Protein AF-A0A645HYC4-F1 (afdb_monomer)

Solvent-accessible surface area (backbone atoms only — not comparable to full-atom values): 3352 Å² total; per-residue (Å²): 134,59,71,64,59,56,50,51,50,51,53,20,51,52,50,15,51,48,42,57,76,39,56,71,75,43,68,84,46,60,71,71,54,35,64,54,46,70,39,41,67,50,32,16,51,52,49,34,53,50,45,64,62,70,60,55,86,80,128

Radius of gyration: 12.38 Å; Cα contacts (8 Å, |Δi|>4): 41; chains: 1; bounding box: 32×19×34 Å

Secondary structure (DSSP, 8-state):
--HHHHHHHHHHHHHHHHHHH-GGGGTTS-HHHHHHHSSHHHHHHHHHHHHHHHS----

Structure (mmCIF, N/CA/C/O backbone):
data_AF-A0A645HYC4-F1
#
_entry.id   AF-A0A645HYC4-F1
#
loop_
_atom_site.group_PDB
_atom_site.id
_atom_site.type_symbol
_atom_site.label_atom_id
_atom_site.label_alt_id
_atom_site.label_comp_id
_atom_site.label_asym_id
_atom_site.label_entity_id
_atom_site.label_seq_id
_atom_site.pdbx_PDB_ins_code
_atom_site.Cartn_x
_atom_site.Cartn_y
_atom_site.Cartn_z
_atom_site.occupancy
_atom_site.B_iso_or_equiv
_atom_site.auth_seq_id
_atom_site.auth_comp_id
_atom_site.auth_asym_id
_atom_site.auth_atom_id
_atom_site.pdbx_PDB_model_num
ATOM 1 N N . MET A 1 1 ? 16.431 2.409 -12.824 1.00 50.97 1 MET A N 1
ATOM 2 C CA . MET A 1 1 ? 15.104 2.257 -12.192 1.00 50.97 1 MET A CA 1
ATOM 3 C C . MET A 1 1 ? 14.064 2.455 -13.278 1.00 50.97 1 MET A C 1
ATOM 5 O O . MET A 1 1 ? 13.990 3.548 -13.816 1.00 50.97 1 MET A O 1
ATOM 9 N N . SER A 1 2 ? 1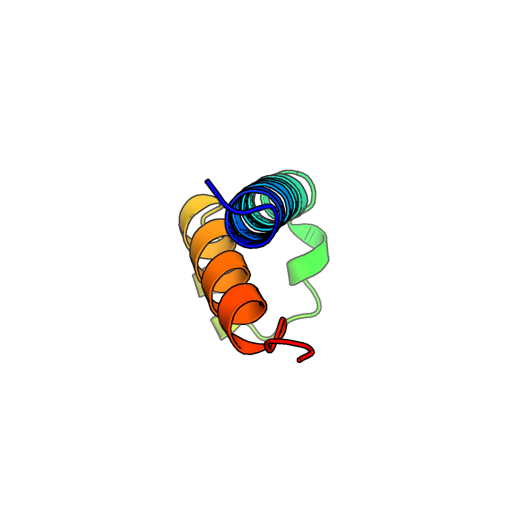3.351 1.404 -13.679 1.00 73.62 2 SER A N 1
ATOM 10 C CA . SER A 1 2 ? 12.333 1.506 -14.733 1.00 73.62 2 SER A CA 1
ATOM 11 C C . SER A 1 2 ? 11.099 2.253 -14.219 1.00 73.62 2 SER A C 1
ATOM 13 O O . SER A 1 2 ? 10.762 2.119 -13.041 1.00 73.62 2 SER A O 1
ATOM 15 N N . ASN A 1 3 ? 10.414 3.001 -15.094 1.00 78.81 3 ASN A N 1
ATOM 16 C CA . ASN A 1 3 ? 9.204 3.777 -14.768 1.00 78.81 3 ASN A CA 1
ATOM 17 C C . ASN A 1 3 ? 8.166 2.965 -13.973 1.00 78.81 3 ASN A C 1
ATOM 19 O O . ASN A 1 3 ? 7.531 3.496 -13.068 1.00 78.81 3 ASN A O 1
ATOM 23 N N . ARG A 1 4 ? 8.071 1.655 -14.238 1.00 72.75 4 ARG A N 1
ATOM 24 C CA . ARG A 1 4 ? 7.211 0.712 -13.512 1.00 72.75 4 ARG A CA 1
ATOM 25 C C . ARG A 1 4 ? 7.479 0.668 -12.009 1.00 72.75 4 ARG A C 1
ATOM 27 O O . ARG A 1 4 ? 6.547 0.806 -11.228 1.00 72.75 4 ARG A O 1
ATOM 34 N N . ASN A 1 5 ? 8.740 0.545 -11.591 1.00 78.44 5 ASN A N 1
ATOM 35 C CA . ASN A 1 5 ? 9.075 0.491 -10.165 1.00 78.44 5 ASN A CA 1
ATOM 36 C C . ASN A 1 5 ? 8.733 1.807 -9.466 1.00 78.44 5 ASN A C 1
ATOM 38 O O . ASN A 1 5 ? 8.243 1.793 -8.343 1.00 78.44 5 ASN A O 1
ATOM 42 N N . LEU A 1 6 ? 8.965 2.938 -10.132 1.00 85.94 6 LEU A N 1
ATOM 43 C CA . LEU A 1 6 ? 8.656 4.257 -9.582 1.00 85.94 6 LEU A CA 1
ATOM 44 C C . LEU A 1 6 ? 7.139 4.452 -9.436 1.00 85.94 6 LEU A C 1
ATOM 46 O O . LEU A 1 6 ? 6.683 4.950 -8.410 1.00 85.94 6 LEU A O 1
ATOM 50 N N . LEU A 1 7 ? 6.362 3.983 -10.416 1.00 83.62 7 LEU A N 1
ATOM 51 C CA . LEU A 1 7 ? 4.903 4.028 -10.387 1.00 83.62 7 LEU A CA 1
ATOM 52 C C . LEU A 1 7 ? 4.330 3.116 -9.294 1.00 83.62 7 LEU A C 1
ATOM 54 O O . LEU A 1 7 ? 3.500 3.560 -8.507 1.00 83.62 7 LEU A O 1
ATOM 58 N N . ILE A 1 8 ? 4.837 1.886 -9.166 1.00 81.00 8 ILE A N 1
ATOM 59 C CA . ILE A 1 8 ? 4.452 0.965 -8.086 1.00 81.00 8 ILE A CA 1
ATOM 60 C C . ILE A 1 8 ? 4.739 1.600 -6.722 1.00 81.00 8 ILE A C 1
ATOM 62 O O . ILE A 1 8 ? 3.860 1.612 -5.861 1.00 81.00 8 ILE A O 1
ATOM 66 N N . ILE A 1 9 ? 5.927 2.184 -6.526 1.00 82.25 9 ILE A N 1
ATOM 67 C CA . ILE A 1 9 ? 6.298 2.852 -5.269 1.00 82.25 9 ILE A CA 1
ATOM 68 C C . ILE A 1 9 ? 5.375 4.047 -4.988 1.00 82.25 9 ILE A C 1
ATOM 70 O O . ILE A 1 9 ? 4.837 4.151 -3.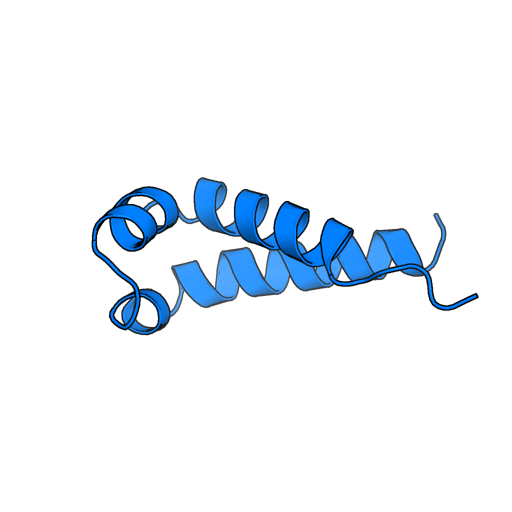886 1.00 82.25 9 ILE A O 1
ATOM 74 N N . ALA A 1 10 ? 5.149 4.923 -5.970 1.00 85.88 10 ALA A N 1
ATOM 75 C CA . ALA A 1 10 ? 4.321 6.116 -5.803 1.00 85.88 10 ALA A CA 1
ATOM 76 C C . ALA A 1 10 ? 2.868 5.769 -5.443 1.00 85.88 10 ALA A C 1
ATOM 78 O O . ALA A 1 10 ? 2.316 6.341 -4.503 1.00 85.88 10 ALA A O 1
ATOM 79 N N . VAL A 1 11 ? 2.263 4.798 -6.136 1.00 82.31 11 VAL A N 1
ATOM 80 C CA . VAL A 1 11 ? 0.877 4.383 -5.875 1.00 82.31 11 VAL A CA 1
ATOM 81 C C . VAL A 1 11 ? 0.765 3.642 -4.536 1.00 82.31 11 VAL A C 1
ATOM 83 O O . VAL A 1 11 ? -0.181 3.875 -3.785 1.00 82.31 11 VAL A O 1
ATOM 86 N N . SER A 1 12 ? 1.756 2.821 -4.178 1.00 79.12 12 SER A N 1
ATOM 87 C CA . SER A 1 12 ? 1.802 2.129 -2.880 1.00 79.12 12 SER A CA 1
ATOM 88 C C . SER A 1 12 ? 1.844 3.107 -1.704 1.00 79.12 12 SER A C 1
ATOM 90 O O . SER A 1 12 ? 1.105 2.952 -0.731 1.00 79.12 12 SER A O 1
ATOM 92 N N . ILE A 1 13 ? 2.674 4.150 -1.810 1.00 82.94 13 ILE A N 1
ATOM 93 C CA . ILE A 1 13 ? 2.770 5.214 -0.803 1.00 82.94 13 ILE A CA 1
ATOM 94 C C . ILE A 1 13 ? 1.468 6.022 -0.755 1.00 82.94 13 ILE A C 1
ATOM 96 O O . ILE A 1 13 ? 0.952 6.279 0.334 1.00 82.94 13 ILE A O 1
ATOM 100 N N . ALA A 1 14 ? 0.908 6.381 -1.914 1.00 84.62 14 ALA A N 1
ATOM 101 C CA . ALA A 1 14 ? -0.347 7.124 -1.998 1.00 84.62 14 ALA A CA 1
ATOM 102 C C . ALA A 1 14 ? -1.518 6.368 -1.349 1.00 84.62 14 ALA A C 1
ATOM 104 O O . ALA A 1 14 ? -2.297 6.977 -0.620 1.00 84.62 14 ALA A O 1
ATOM 105 N N . LEU A 1 15 ? -1.624 5.050 -1.544 1.00 78.81 15 LEU A N 1
ATOM 106 C CA . LEU A 1 15 ? -2.659 4.231 -0.903 1.00 78.81 15 LEU A CA 1
ATOM 107 C C . LEU A 1 15 ? -2.421 4.037 0.593 1.00 78.81 15 LEU A C 1
ATOM 109 O O . LEU A 1 15 ? -3.365 4.171 1.370 1.00 78.81 15 LEU A O 1
ATOM 113 N N . GLY A 1 16 ? -1.180 3.775 1.015 1.00 77.62 16 GLY A N 1
ATOM 114 C CA . GLY A 1 16 ? -0.844 3.664 2.437 1.00 77.62 16 GLY A CA 1
ATOM 115 C C . GLY A 1 16 ? -1.190 4.942 3.207 1.00 77.62 16 GLY A C 1
ATOM 116 O O . GLY A 1 16 ? -1.847 4.888 4.248 1.00 77.62 16 GLY A O 1
ATOM 117 N N . LEU A 1 17 ? -0.833 6.106 2.658 1.00 81.06 17 LEU A N 1
ATOM 118 C CA . LEU A 1 17 ? -1.185 7.410 3.224 1.00 81.06 17 LEU A CA 1
ATOM 119 C C . LEU A 1 17 ? -2.679 7.730 3.086 1.00 81.06 17 LEU A C 1
ATOM 121 O O . LEU A 1 17 ? -3.274 8.251 4.026 1.00 81.06 17 LEU A O 1
ATOM 125 N N . GLY A 1 18 ? -3.306 7.405 1.954 1.00 80.81 18 GLY A N 1
ATOM 126 C CA . GLY A 1 18 ? -4.726 7.663 1.692 1.00 80.81 18 GLY A CA 1
ATOM 127 C C . GLY A 1 18 ? -5.651 6.925 2.658 1.00 80.81 18 GLY A C 1
ATOM 128 O O . GLY A 1 18 ? -6.602 7.495 3.182 1.00 80.81 18 GLY A O 1
ATOM 129 N N . ILE A 1 19 ? -5.326 5.675 2.972 1.00 73.00 19 ILE A N 1
ATOM 130 C CA . ILE A 1 19 ? -6.107 4.874 3.914 1.00 73.00 19 ILE A CA 1
ATOM 131 C C . ILE A 1 19 ? -5.807 5.273 5.367 1.00 73.00 19 ILE A C 1
ATOM 133 O O . ILE A 1 19 ? -6.709 5.292 6.198 1.00 73.00 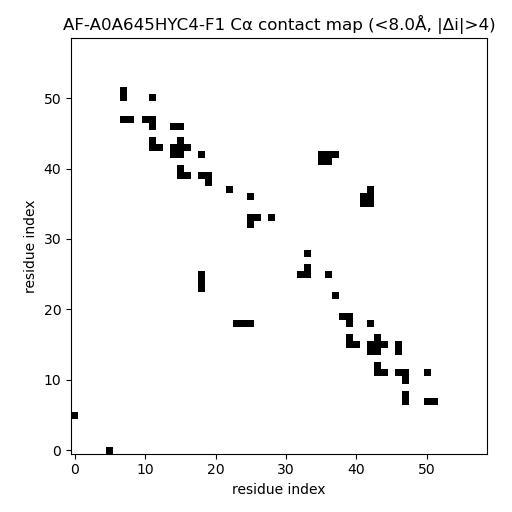19 ILE A O 1
ATOM 137 N N . THR A 1 20 ? -4.571 5.682 5.667 1.00 76.50 20 THR A N 1
ATOM 138 C CA . THR A 1 20 ? -4.218 6.228 6.991 1.00 76.50 20 THR A CA 1
ATOM 139 C C . THR A 1 20 ? -4.912 7.570 7.260 1.00 76.50 20 THR A C 1
ATOM 141 O O . THR A 1 20 ? -5.313 7.846 8.385 1.00 76.50 20 THR A O 1
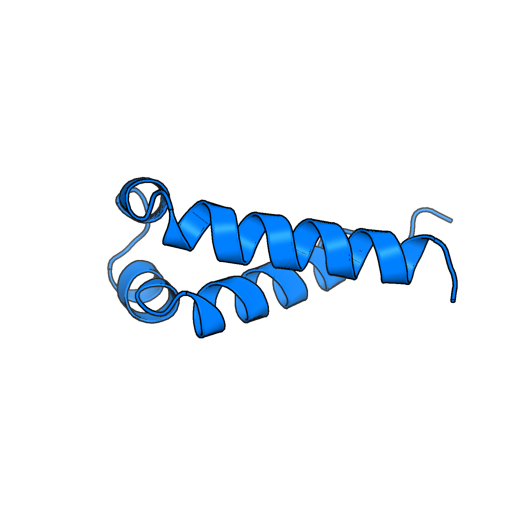ATOM 144 N N . THR A 1 21 ? -5.077 8.411 6.234 1.00 77.62 21 THR A N 1
ATOM 145 C CA . THR A 1 21 ? -5.748 9.721 6.342 1.00 77.62 21 THR A CA 1
ATOM 146 C C . THR A 1 21 ? -7.272 9.625 6.309 1.00 77.62 21 THR A C 1
ATOM 148 O O . THR A 1 21 ? -7.949 10.476 6.885 1.00 77.62 21 THR A O 1
ATOM 151 N N . ARG A 1 22 ? -7.828 8.600 5.654 1.00 75.75 22 ARG A N 1
ATOM 152 C CA . ARG A 1 22 ? -9.268 8.311 5.599 1.00 75.75 22 ARG A CA 1
ATOM 153 C C . ARG A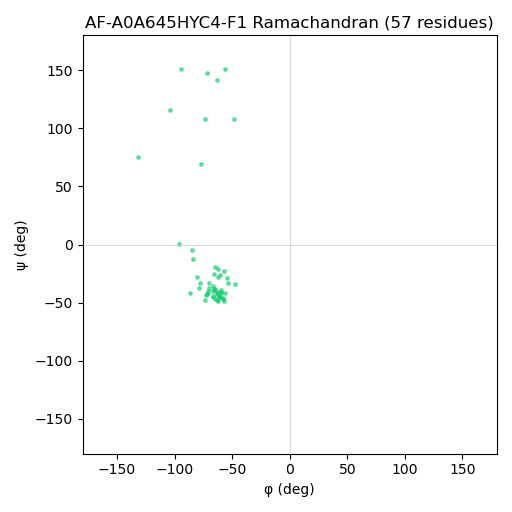 1 22 ? -9.521 6.830 5.910 1.00 75.75 22 ARG A C 1
ATOM 155 O O . ARG A 1 22 ? -9.850 6.067 4.996 1.00 75.75 22 ARG A O 1
ATOM 162 N N . PRO A 1 23 ? -9.430 6.418 7.187 1.00 71.25 23 PRO A N 1
ATOM 163 C CA . PRO A 1 23 ? -9.743 5.046 7.580 1.00 71.25 23 PRO A CA 1
ATOM 164 C C . PRO A 1 23 ? -11.208 4.689 7.290 1.00 71.25 23 PRO A C 1
ATOM 166 O O . PRO A 1 23 ? -11.516 3.519 7.086 1.00 71.25 23 PRO A O 1
ATOM 169 N N . ASP A 1 24 ? -12.092 5.687 7.154 1.00 72.88 24 ASP A N 1
ATOM 170 C CA . ASP A 1 24 ? -13.497 5.506 6.774 1.00 72.88 24 ASP A CA 1
ATOM 171 C C . ASP A 1 24 ? -13.704 4.790 5.428 1.00 72.88 24 ASP A C 1
ATOM 173 O O . ASP A 1 24 ? -14.752 4.193 5.178 1.00 72.88 24 ASP A O 1
ATOM 177 N N . LEU A 1 25 ? -12.702 4.811 4.543 1.00 67.94 25 LEU A N 1
ATOM 178 C CA . LEU A 1 25 ? -12.748 4.071 3.279 1.00 67.94 25 LEU A CA 1
ATOM 179 C C . LEU A 1 25 ? -12.750 2.549 3.502 1.00 67.94 25 LEU A C 1
ATOM 181 O O . LEU A 1 25 ? -13.295 1.808 2.686 1.00 67.94 25 LEU A O 1
ATOM 185 N N . LEU A 1 26 ? -12.204 2.084 4.628 1.00 66.75 26 LEU A N 1
ATOM 186 C CA . LEU A 1 26 ? -12.211 0.682 5.046 1.00 66.75 26 LEU A CA 1
ATOM 187 C C . LEU A 1 26 ? -13.504 0.292 5.777 1.00 66.75 26 LEU A C 1
ATOM 189 O O . LEU A 1 26 ? -13.760 -0.897 5.955 1.00 66.75 26 LEU A O 1
ATOM 193 N N . SER A 1 27 ? -14.338 1.259 6.178 1.00 68.75 27 SER A N 1
ATOM 194 C CA . SER A 1 27 ? -15.597 1.018 6.903 1.00 68.75 27 SER A CA 1
ATOM 195 C C . SER A 1 27 ? -16.586 0.159 6.118 1.00 68.75 27 SER A C 1
ATOM 197 O O . SER A 1 27 ? -17.407 -0.538 6.704 1.00 68.75 27 SER A O 1
ATOM 199 N N . ASN A 1 28 ? -16.486 0.188 4.786 1.00 71.50 28 ASN A N 1
ATOM 200 C CA . ASN A 1 28 ? -17.307 -0.611 3.875 1.00 71.50 28 ASN A CA 1
ATOM 201 C C . ASN A 1 28 ? -16.754 -2.030 3.643 1.00 71.50 28 ASN A C 1
ATOM 203 O O . ASN A 1 28 ? -17.386 -2.826 2.950 1.00 71.50 28 ASN A O 1
ATOM 207 N N . LEU A 1 29 ? -15.579 -2.356 4.192 1.00 71.88 29 LEU A N 1
ATOM 208 C CA . LEU A 1 29 ? -14.969 -3.678 4.079 1.00 71.88 29 LEU A CA 1
ATOM 209 C C . LEU A 1 29 ? -15.321 -4.565 5.285 1.00 71.88 29 LEU A C 1
ATOM 211 O O . LEU A 1 29 ? -15.504 -4.060 6.395 1.00 71.88 29 LEU A O 1
ATOM 215 N N . PRO A 1 30 ? -15.375 -5.897 5.095 1.00 71.88 30 PRO A N 1
ATOM 216 C CA . PRO A 1 30 ? -15.620 -6.855 6.170 1.00 71.88 30 PRO A CA 1
ATOM 217 C C . PRO A 1 30 ? -14.603 -6.728 7.314 1.00 71.88 30 PRO A C 1
ATOM 219 O O . PRO A 1 30 ? -13.442 -6.372 7.108 1.00 71.88 30 PRO A O 1
ATOM 222 N N . GLN A 1 31 ? -15.035 -7.076 8.528 1.00 74.31 31 GLN A N 1
ATOM 223 C CA . GLN A 1 31 ? -14.299 -6.868 9.784 1.00 74.31 31 GLN A CA 1
ATOM 224 C C . GLN A 1 31 ? -12.867 -7.444 9.779 1.00 74.31 31 GLN A C 1
ATOM 226 O O . GLN A 1 31 ? -11.959 -6.869 10.376 1.00 74.31 31 GLN A O 1
ATOM 231 N N . SER A 1 32 ? -12.642 -8.555 9.073 1.00 74.50 32 SER A N 1
ATOM 232 C CA . SER A 1 32 ? -11.317 -9.157 8.885 1.00 74.50 32 SER A CA 1
ATOM 233 C C . SER A 1 32 ? -10.356 -8.245 8.120 1.00 74.50 32 SER A C 1
ATOM 235 O O . SER A 1 32 ? -9.201 -8.101 8.513 1.00 74.50 32 SER A O 1
ATOM 237 N N . LEU A 1 33 ? -10.832 -7.581 7.065 1.00 73.81 33 LEU A N 1
ATOM 238 C CA . LEU A 1 33 ? -10.046 -6.613 6.308 1.00 73.81 33 LEU A CA 1
ATOM 239 C C . LEU A 1 33 ? -9.824 -5.339 7.123 1.00 73.81 33 LEU A C 1
ATOM 241 O O . LEU A 1 33 ? -8.699 -4.860 7.160 1.00 73.81 33 LEU A O 1
ATOM 245 N N . GLN A 1 34 ? -10.828 -4.832 7.846 1.00 73.31 34 GLN A N 1
ATOM 246 C CA . GLN A 1 34 ? -10.625 -3.691 8.752 1.00 73.31 34 GLN A CA 1
ATOM 247 C C . GLN A 1 34 ? -9.531 -3.953 9.785 1.00 73.31 34 GLN A C 1
ATOM 249 O O . GLN A 1 34 ? -8.712 -3.076 10.017 1.00 73.31 34 GLN A O 1
ATOM 254 N N . MET A 1 35 ? -9.466 -5.153 10.368 1.00 75.62 35 MET A N 1
ATOM 255 C CA . MET A 1 35 ? -8.398 -5.501 11.311 1.00 75.62 35 MET A CA 1
ATOM 256 C C . MET A 1 35 ? -7.015 -5.553 10.647 1.00 75.62 35 MET A C 1
ATOM 258 O O . MET A 1 35 ? -6.038 -5.098 11.238 1.00 75.62 35 MET A O 1
ATOM 262 N N . LEU A 1 36 ? -6.921 -6.055 9.412 1.00 73.56 36 LEU A N 1
ATOM 263 C CA . LEU A 1 36 ? -5.668 -6.071 8.645 1.00 73.56 36 LEU A CA 1
ATOM 264 C C . LEU A 1 36 ? -5.243 -4.668 8.193 1.00 73.56 36 LEU A C 1
ATOM 266 O O . LEU A 1 36 ? -4.049 -4.375 8.140 1.00 73.56 36 LEU A O 1
ATOM 270 N N . PHE A 1 37 ? -6.213 -3.805 7.899 1.00 73.62 37 PHE A N 1
ATOM 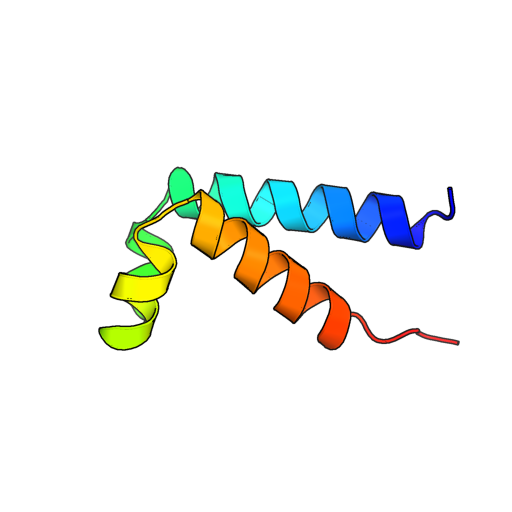271 C CA . PHE A 1 37 ? -6.011 -2.444 7.419 1.00 73.62 37 PHE A CA 1
ATOM 272 C C . PHE A 1 37 ? -6.053 -1.370 8.527 1.00 73.62 37 PHE A C 1
ATOM 274 O O . PHE A 1 37 ? -5.859 -0.184 8.258 1.00 73.62 37 PHE A O 1
ATOM 281 N N . ALA A 1 38 ? -6.261 -1.773 9.785 1.00 66.56 38 ALA A N 1
ATOM 282 C CA . ALA A 1 38 ? -6.233 -0.891 10.956 1.00 66.56 38 ALA A CA 1
ATOM 283 C C . ALA A 1 38 ? -4.837 -0.287 11.199 1.00 66.56 38 ALA A C 1
ATOM 285 O O . ALA A 1 38 ? -4.693 0.722 11.885 1.00 66.56 38 ALA A O 1
ATOM 286 N N . SER A 1 39 ? -3.802 -0.907 10.627 1.00 69.25 39 SER A N 1
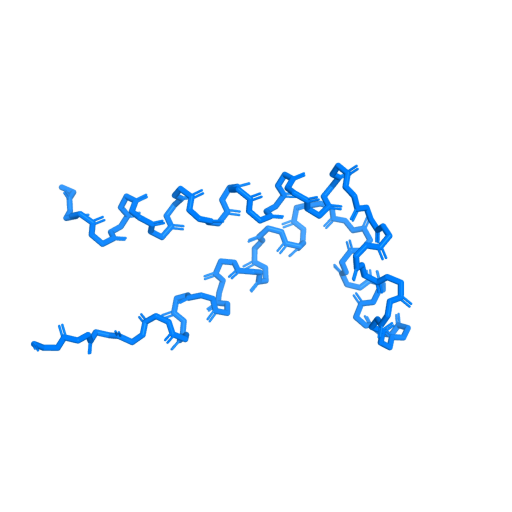ATOM 287 C CA . SER A 1 39 ? -2.415 -0.455 10.649 1.00 69.25 39 SER A CA 1
ATOM 288 C C . SER A 1 39 ? -2.054 0.154 9.295 1.00 69.25 39 SER A C 1
ATOM 290 O O . SER A 1 39 ? -1.995 -0.560 8.297 1.00 69.25 39 SER A O 1
ATOM 292 N N . GLY A 1 40 ? -1.743 1.455 9.254 1.00 69.00 40 GLY A N 1
ATOM 293 C CA . GLY A 1 40 ? -1.363 2.155 8.016 1.00 69.00 40 GLY A CA 1
ATOM 294 C C . GLY A 1 40 ? -0.190 1.510 7.259 1.00 69.00 40 GLY A C 1
ATOM 295 O O . GLY A 1 40 ? -0.144 1.549 6.029 1.00 69.00 40 GLY A O 1
ATOM 296 N N . ILE A 1 41 ? 0.719 0.839 7.978 1.00 74.62 41 ILE A N 1
ATOM 297 C CA . ILE A 1 41 ? 1.855 0.106 7.395 1.00 74.62 41 ILE A CA 1
ATOM 298 C C . ILE A 1 41 ? 1.389 -1.194 6.729 1.00 74.62 41 ILE A C 1
ATOM 300 O O . ILE A 1 41 ? 1.763 -1.464 5.585 1.00 74.62 41 ILE A O 1
ATOM 304 N N . SER A 1 42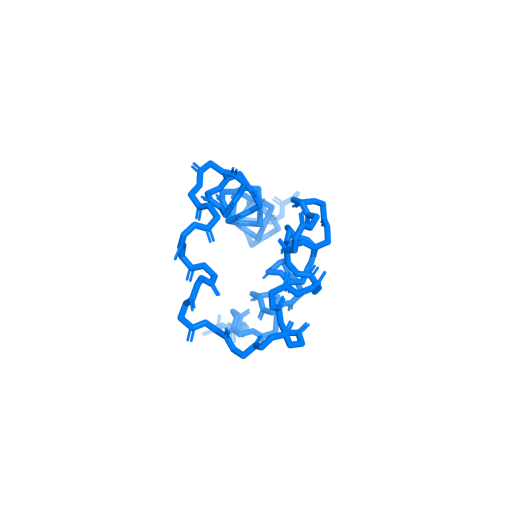 ? 0.559 -1.979 7.424 1.00 78.62 42 SER A N 1
ATOM 305 C CA . SER A 1 42 ? -0.040 -3.214 6.891 1.00 78.62 42 SER A CA 1
ATOM 306 C C . SER A 1 42 ? -0.876 -2.909 5.649 1.00 78.62 42 SER A C 1
ATOM 308 O O . SER A 1 42 ? -0.764 -3.563 4.614 1.00 78.62 42 SER A O 1
ATOM 310 N N . THR A 1 43 ? -1.627 -1.813 5.697 1.00 75.56 43 THR A 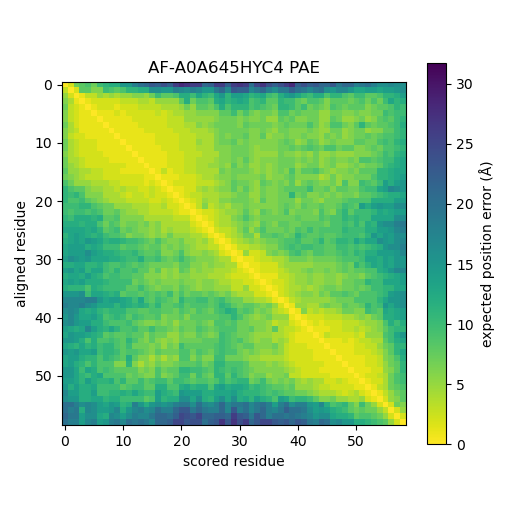N 1
ATOM 311 C CA . THR A 1 43 ? -2.420 -1.348 4.570 1.00 75.56 43 THR A CA 1
ATOM 312 C C . THR A 1 43 ? -1.590 -0.955 3.365 1.00 75.56 43 THR A C 1
ATOM 314 O O . THR A 1 43 ? -1.884 -1.406 2.258 1.00 75.56 43 THR A O 1
ATOM 317 N N . GLY A 1 44 ? -0.538 -0.159 3.560 1.00 73.00 44 GLY A N 1
ATOM 318 C CA . GLY A 1 44 ? 0.354 0.229 2.470 1.00 73.00 44 GLY A CA 1
ATOM 319 C C . GLY A 1 44 ? 1.017 -0.978 1.804 1.00 73.00 44 GLY A C 1
ATOM 320 O O . GLY A 1 44 ? 1.107 -1.029 0.581 1.00 73.00 44 GLY A O 1
ATOM 321 N N . THR A 1 45 ? 1.420 -1.985 2.585 1.00 79.50 45 THR A N 1
ATOM 322 C CA . THR A 1 45 ? 2.055 -3.205 2.054 1.00 79.50 45 THR A CA 1
ATOM 323 C C . THR A 1 45 ? 1.075 -4.122 1.330 1.00 79.50 45 THR A C 1
ATOM 325 O O . THR A 1 45 ? 1.394 -4.587 0.238 1.00 79.50 45 THR A O 1
ATOM 328 N N . ILE A 1 46 ? -0.126 -4.348 1.868 1.00 79.00 46 ILE A N 1
ATOM 329 C CA . ILE A 1 46 ? -1.167 -5.140 1.191 1.00 79.00 46 ILE A CA 1
ATOM 330 C C . ILE A 1 46 ? -1.603 -4.453 -0.107 1.00 79.00 46 ILE A C 1
ATOM 332 O O . ILE A 1 46 ? -1.727 -5.114 -1.136 1.00 79.00 46 ILE A O 1
ATOM 336 N N . ALA A 1 47 ? -1.783 -3.129 -0.086 1.00 71.62 47 ALA A N 1
ATOM 337 C CA . ALA A 1 47 ? -2.110 -2.346 -1.274 1.00 71.62 47 ALA A CA 1
ATOM 338 C C . ALA A 1 47 ? -0.998 -2.421 -2.332 1.00 71.62 47 ALA A C 1
ATOM 340 O O . ALA A 1 47 ? -1.293 -2.624 -3.508 1.00 71.62 47 ALA A O 1
ATOM 341 N N . ALA A 1 48 ? 0.270 -2.327 -1.918 1.00 75.94 48 ALA A N 1
ATOM 342 C CA . ALA A 1 48 ? 1.425 -2.485 -2.798 1.00 75.94 48 ALA A CA 1
ATOM 343 C C . ALA A 1 48 ? 1.471 -3.871 -3.450 1.00 75.94 48 ALA A C 1
ATOM 345 O O . ALA A 1 48 ? 1.693 -3.983 -4.653 1.00 75.94 48 ALA A O 1
ATOM 346 N N . LEU A 1 49 ? 1.230 -4.930 -2.668 1.00 77.81 49 LEU A N 1
ATOM 347 C CA . LEU A 1 49 ? 1.196 -6.303 -3.167 1.00 77.81 49 LEU A CA 1
ATOM 348 C C . LEU A 1 49 ? 0.042 -6.503 -4.152 1.00 77.81 49 LEU A C 1
ATOM 350 O O . LEU A 1 49 ? 0.243 -7.048 -5.234 1.00 77.81 49 LEU A O 1
ATOM 354 N N . ALA A 1 50 ? -1.152 -6.028 -3.791 1.00 76.56 50 ALA A N 1
ATOM 355 C CA . ALA A 1 50 ? -2.336 -6.110 -4.632 1.00 76.56 50 ALA A CA 1
ATOM 356 C C . ALA A 1 50 ? -2.118 -5.372 -5.954 1.00 76.56 50 ALA A C 1
ATOM 358 O O . ALA A 1 50 ? -2.391 -5.932 -7.008 1.00 76.56 50 ALA A O 1
ATOM 359 N N . LEU A 1 51 ? -1.560 -4.161 -5.921 1.00 68.19 51 LEU A N 1
ATOM 360 C CA . LEU A 1 51 ? -1.214 -3.411 -7.125 1.00 68.19 51 LEU A CA 1
ATOM 361 C C . LEU A 1 51 ? -0.115 -4.068 -7.940 1.00 68.19 51 LEU A C 1
ATOM 363 O O . LEU A 1 51 ? -0.223 -4.077 -9.153 1.00 68.19 51 LEU A O 1
ATOM 367 N N . ASN A 1 52 ? 0.908 -4.644 -7.318 1.00 74.31 52 ASN A N 1
ATOM 368 C CA . ASN A 1 52 ? 1.943 -5.377 -8.045 1.00 74.31 52 ASN A CA 1
ATOM 369 C C . ASN A 1 52 ? 1.372 -6.597 -8.797 1.00 74.31 52 ASN A C 1
ATOM 371 O O . ASN A 1 52 ? 1.914 -6.999 -9.819 1.00 74.31 52 ASN A O 1
ATOM 375 N N . ILE A 1 53 ? 0.272 -7.179 -8.303 1.00 75.06 53 ILE A N 1
ATOM 376 C CA . ILE A 1 53 ? -0.431 -8.300 -8.946 1.00 75.06 53 ILE A CA 1
ATOM 377 C C . ILE A 1 53 ? -1.456 -7.808 -9.985 1.00 75.06 53 ILE A C 1
ATOM 379 O O . ILE A 1 53 ? -1.584 -8.408 -11.050 1.00 75.06 53 ILE A O 1
ATOM 383 N N . CYS A 1 54 ? -2.203 -6.743 -9.675 1.00 73.00 54 CYS A N 1
ATOM 384 C CA . CYS A 1 54 ? -3.283 -6.213 -10.516 1.00 73.00 54 CYS A CA 1
ATOM 385 C C . CYS A 1 54 ? -2.751 -5.368 -11.679 1.00 73.00 54 CYS A C 1
ATOM 387 O O . CYS A 1 54 ? -3.280 -5.432 -12.786 1.00 73.00 54 CYS A O 1
ATOM 389 N N . LEU A 1 55 ? -1.685 -4.602 -11.437 1.00 70.44 55 LEU A N 1
ATOM 390 C CA . LEU A 1 55 ? -0.922 -3.887 -12.453 1.00 70.44 55 LEU A CA 1
ATOM 391 C C . LEU A 1 55 ? -0.026 -4.899 -13.177 1.00 70.44 55 LEU A C 1
ATOM 393 O O . LEU A 1 55 ? 1.191 -4.955 -13.001 1.00 70.44 55 LEU A O 1
ATOM 397 N N . LYS A 1 56 ? -0.684 -5.768 -13.941 1.00 57.56 56 LYS A N 1
ATOM 398 C CA . LYS A 1 56 ? -0.056 -6.731 -14.833 1.00 57.56 56 LYS A CA 1
ATOM 399 C C . LYS A 1 56 ? 0.717 -5.954 -15.902 1.00 57.56 56 LYS A C 1
ATOM 401 O O . LYS A 1 56 ? 0.263 -4.902 -16.340 1.00 57.56 56 LYS A O 1
ATOM 406 N N . GLU A 1 57 ? 1.889 -6.464 -16.275 1.00 53.94 57 GLU A N 1
ATOM 407 C CA . GLU A 1 57 ? 2.636 -6.008 -17.450 1.00 53.94 57 GLU A CA 1
ATOM 408 C C . GLU A 1 57 ? 1.679 -5.946 -18.647 1.00 53.94 57 GLU A C 1
ATOM 410 O O . GLU A 1 57 ? 1.201 -6.982 -19.106 1.00 53.94 57 GLU A O 1
ATOM 415 N N . GLU A 1 58 ? 1.329 -4.736 -19.085 1.00 53.28 58 GLU A N 1
ATOM 416 C CA . GLU A 1 58 ? 0.927 -4.535 -20.471 1.00 53.28 58 GLU A CA 1
ATOM 417 C C . GLU A 1 58 ? 2.230 -4.616 -21.274 1.00 53.28 58 GLU A C 1
ATOM 419 O O . GLU A 1 58 ? 3.107 -3.763 -21.106 1.00 53.28 58 GLU A O 1
ATOM 424 N N . ASP A 1 59 ? 2.387 -5.719 -22.015 1.00 43.25 59 ASP A N 1
ATOM 425 C CA . ASP A 1 59 ? 3.375 -5.860 -23.093 1.00 43.25 59 ASP A CA 1
ATOM 426 C C . ASP A 1 59 ? 3.182 -4.767 -24.159 1.00 43.25 59 ASP A C 1
ATOM 428 O O . ASP A 1 59 ? 2.012 -4.489 -24.524 1.00 43.25 59 ASP A O 1
#

Sequence (59 aa):
MSNRNLLIIAVSIALGLGITTRPDLLSNLPQSLQMLFASGISTGTIAALALNICLKEED

Organism: NCBI:txid1076179

Mean predicted aligned error: 7.95 Å

pLDDT: mean 73.58, std 8.19, range [43.25, 85.94]

Foldseek 3Di:
DDPVVVVLVVVLVVQLVVCVVCVVVCVPPDPVVNVQSVHSVSRSVVRSVVCVVVVDDPD